Protein AF-A0A699Q0S8-F1 (afdb_monomer_lite)

pLDDT: mean 81.71, std 14.76, range [46.88, 97.12]

Foldseek 3Di:
DDQQQQDQAPAPRHTRDHVVPDPDDGDDCDPVVVVVVVVVVVVVVVVVVVVVVVVVVVVVVVVVVVVVVVVVVVVVVVVVVVVVVVVVVVVVVVVVVVVVVVCVPDPPPVVVVVVVVVVVVVVVVVVVVVVVVVVVVVVVVVVD

Secondary structure (DSSP, 8-state):
----TTPBPTTT--BSS-GGG--SPPPP--HHHHHHHHHHHHHHHHHHHHHHHHHHHHHHHHHHHHHHHHHHHHHHHHHHHHHHHHHHHHHHHHHHHHHHHHTTT--SSHHHHHHHHHHHHHHHHHHHHHHHHHHHHHHHHTT-

Organism: Tanacetum cinerariifolium (NCBI:txid118510)

Sequence (144 aa):
MVQNSRIQCYNCKEYGHVARECQKPKRAKDAAYHREKMLLYKQEEARIQLNLNKLIGEMILTMNLMIKNWKHITCTWLNFNRFLQMMLTLDLSLTKSQNKSEQIEQHDEDVDLAKESELLASLIAKLKCEIDESKNRNTLLETS

InterPro domains:
  IPR001878 Zinc finger, CCHC-type [PF00098] (8-24)
  IPR001878 Zinc finger, CCHC-type [PS50158] (9-24)
  IPR001878 Zinc finger, CCHC-type [SM00343] (8-24)
  IPR036875 Zinc finger, CCHC-type superfamily [SSF57756] (5-31)

Structure (mmCIF, N/CA/C/O backbone):
data_AF-A0A699Q0S8-F1
#
_entry.id   AF-A0A699Q0S8-F1
#
loop_
_atom_site.group_PDB
_atom_site.id
_atom_site.type_symbol
_atom_site.label_atom_id
_atom_site.label_alt_id
_atom_site.label_comp_id
_atom_site.label_asym_id
_atom_site.label_entity_id
_atom_site.label_seq_id
_atom_site.pdbx_PDB_ins_code
_atom_site.Cartn_x
_atom_site.Cartn_y
_atom_site.Cartn_z
_atom_site.occupancy
_atom_site.B_iso_or_equiv
_atom_site.auth_seq_id
_atom_site.auth_comp_id
_atom_site.auth_asym_id
_atom_site.auth_atom_id
_atom_site.pdbx_PDB_model_num
ATOM 1 N N . MET A 1 1 ? -4.022 21.855 -37.128 1.00 47.16 1 MET A N 1
ATOM 2 C CA . MET A 1 1 ? -2.592 21.479 -37.182 1.00 47.16 1 MET A CA 1
ATOM 3 C C . MET A 1 1 ? -2.063 21.474 -35.755 1.00 47.16 1 MET A C 1
ATOM 5 O O . MET A 1 1 ? -2.082 22.522 -35.124 1.00 47.16 1 MET A O 1
ATOM 9 N N . VAL A 1 2 ? -1.711 20.312 -35.201 1.00 56.00 2 VAL A N 1
ATOM 10 C CA . VAL A 1 2 ? -1.182 20.216 -33.828 1.00 56.00 2 VAL A CA 1
ATOM 11 C C . VAL A 1 2 ? 0.297 20.600 -33.860 1.00 56.00 2 VAL A C 1
ATOM 13 O O . VAL A 1 2 ? 1.067 20.020 -34.621 1.00 56.00 2 VAL A O 1
ATOM 16 N N . GLN A 1 3 ? 0.701 21.598 -33.072 1.00 61.44 3 GLN A N 1
ATOM 17 C CA . GLN A 1 3 ? 2.111 21.958 -32.929 1.00 61.44 3 GLN A CA 1
ATOM 18 C C . GLN A 1 3 ? 2.825 20.912 -32.055 1.00 61.44 3 GLN A C 1
ATOM 20 O O . GLN A 1 3 ? 2.859 21.017 -30.832 1.00 61.44 3 GLN A O 1
ATOM 25 N N . ASN A 1 4 ? 3.419 19.899 -32.690 1.00 67.38 4 ASN A N 1
ATOM 26 C CA . ASN A 1 4 ? 4.188 18.828 -32.039 1.00 67.38 4 ASN A CA 1
ATOM 27 C C . ASN A 1 4 ? 5.602 19.261 -31.590 1.00 67.38 4 ASN A C 1
ATOM 29 O O . ASN A 1 4 ? 6.439 18.417 -31.273 1.00 67.38 4 ASN A O 1
ATOM 33 N N . SER A 1 5 ? 5.892 20.566 -31.526 1.00 72.12 5 SER A N 1
ATOM 34 C CA . SER A 1 5 ? 7.232 21.133 -31.283 1.00 72.12 5 SER A CA 1
ATOM 35 C C . SER A 1 5 ? 7.881 20.722 -29.954 1.00 72.12 5 SER A C 1
ATOM 37 O O . SER A 1 5 ? 9.097 20.806 -29.829 1.00 72.12 5 SER A O 1
ATOM 39 N N . ARG A 1 6 ? 7.105 20.239 -28.972 1.00 84.19 6 ARG A N 1
ATOM 40 C CA . ARG A 1 6 ? 7.608 19.744 -27.672 1.00 84.19 6 ARG A CA 1
ATOM 41 C C . ARG A 1 6 ? 7.820 18.228 -27.604 1.00 84.19 6 ARG A C 1
ATOM 43 O O . ARG A 1 6 ? 8.310 17.731 -26.596 1.00 84.19 6 ARG A O 1
ATOM 50 N N . ILE A 1 7 ? 7.450 17.482 -28.642 1.00 89.50 7 ILE A N 1
ATOM 51 C CA . ILE A 1 7 ? 7.568 16.021 -28.660 1.00 89.50 7 ILE A CA 1
ATOM 52 C C . ILE A 1 7 ? 8.933 15.642 -29.228 1.00 89.50 7 ILE A C 1
ATOM 54 O O . ILE A 1 7 ? 9.235 16.005 -30.362 1.00 89.50 7 ILE A O 1
ATOM 58 N N . GLN A 1 8 ? 9.732 14.897 -28.460 1.00 90.12 8 GLN A N 1
ATOM 59 C CA . GLN A 1 8 ? 10.993 14.329 -28.936 1.00 90.12 8 GLN A CA 1
ATOM 60 C C . GLN A 1 8 ? 10.759 12.964 -29.601 1.00 90.12 8 GLN A C 1
ATOM 62 O O . GLN A 1 8 ? 10.208 12.038 -29.000 1.00 90.12 8 GLN A O 1
ATOM 67 N N . CYS A 1 9 ? 11.227 12.809 -30.835 1.00 89.88 9 CYS A N 1
ATOM 68 C CA . CYS A 1 9 ? 11.203 11.553 -31.563 1.00 89.88 9 CYS A CA 1
ATOM 69 C C . CYS A 1 9 ? 12.183 10.548 -30.943 1.00 89.88 9 CYS A C 1
ATOM 71 O O . CYS A 1 9 ? 13.393 10.763 -30.909 1.00 89.88 9 CYS A O 1
ATOM 73 N N . TYR A 1 10 ? 11.685 9.392 -30.506 1.00 84.94 10 TYR A N 1
ATOM 74 C CA . TYR A 1 10 ? 12.531 8.353 -29.909 1.00 84.94 10 TYR A CA 1
ATOM 75 C C . TYR A 1 10 ? 13.535 7.727 -30.901 1.00 84.94 10 TYR A C 1
ATOM 77 O O . TYR A 1 10 ? 14.582 7.232 -30.482 1.00 84.94 10 TYR A O 1
ATOM 85 N N . ASN A 1 11 ? 13.234 7.776 -32.207 1.00 87.56 11 ASN A N 1
ATOM 86 C CA . ASN A 1 11 ? 14.075 7.217 -33.266 1.00 87.56 11 ASN A CA 1
ATOM 87 C C . ASN A 1 11 ? 15.304 8.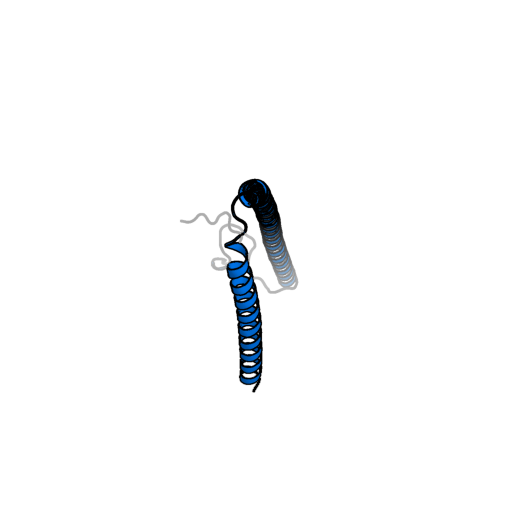094 -33.566 1.00 87.56 11 ASN A C 1
ATOM 89 O O . ASN A 1 11 ? 16.429 7.607 -33.495 1.00 87.56 11 ASN A O 1
ATOM 93 N N . CYS A 1 12 ? 15.095 9.384 -33.865 1.00 88.06 12 CYS A N 1
ATOM 94 C CA . CYS A 1 12 ? 16.158 10.311 -34.277 1.00 88.06 12 CYS A CA 1
ATOM 95 C C . CYS A 1 12 ? 16.558 11.361 -33.229 1.00 88.06 12 CYS A C 1
ATOM 97 O O . CYS A 1 12 ? 17.477 12.132 -33.485 1.00 88.06 12 CYS A O 1
ATOM 99 N N . LYS A 1 13 ? 15.884 11.399 -32.072 1.00 87.88 13 LYS A N 1
ATOM 100 C CA . LYS A 1 13 ? 16.100 12.348 -30.962 1.00 87.88 13 LYS A CA 1
ATOM 101 C C . LYS A 1 13 ? 15.810 13.826 -31.277 1.00 87.88 13 LYS A C 1
ATOM 103 O O . LYS A 1 13 ? 16.060 14.676 -30.425 1.00 87.88 13 LYS A O 1
ATOM 108 N N . GLU A 1 14 ? 15.223 14.132 -32.434 1.00 90.19 14 GLU A N 1
ATOM 109 C CA . GLU A 1 14 ? 14.780 15.483 -32.813 1.00 90.19 14 GLU A CA 1
ATOM 110 C C . GLU A 1 14 ? 13.373 15.791 -32.298 1.00 90.19 14 GLU A C 1
ATOM 112 O O . GLU A 1 14 ? 12.557 14.889 -32.106 1.00 90.19 14 GLU A O 1
ATOM 117 N N . TYR A 1 15 ? 13.081 17.074 -32.097 1.00 90.62 15 TYR A N 1
ATOM 118 C CA . TYR A 1 15 ? 11.762 17.541 -31.682 1.00 90.62 15 TYR A CA 1
ATOM 119 C C . TYR A 1 15 ? 10.839 17.787 -32.883 1.00 90.62 15 TYR A C 1
ATOM 121 O O . TYR A 1 15 ? 11.305 18.017 -33.998 1.00 90.62 15 TYR A O 1
ATOM 129 N N . GLY A 1 16 ? 9.524 17.766 -32.661 1.00 90.75 16 GLY A N 1
ATOM 130 C CA . GLY A 1 16 ? 8.530 18.167 -33.663 1.00 90.75 16 GLY A CA 1
ATOM 131 C C . GLY A 1 16 ? 7.704 17.034 -34.267 1.00 90.75 16 GLY A C 1
ATOM 132 O O . GLY A 1 16 ? 6.734 17.320 -34.962 1.00 90.75 16 GLY A O 1
ATOM 133 N N . HIS A 1 17 ? 8.042 15.768 -34.007 1.00 90.19 17 HIS A N 1
ATOM 134 C CA . HIS A 1 17 ? 7.324 14.614 -34.559 1.00 90.19 17 HIS A CA 1
ATOM 135 C C . HIS A 1 17 ? 7.421 13.380 -33.654 1.00 90.19 17 HIS A C 1
ATOM 137 O O . HIS A 1 17 ? 8.346 13.237 -32.850 1.00 90.19 17 HIS A O 1
ATOM 143 N N . VAL A 1 18 ? 6.472 12.454 -33.803 1.00 90.50 18 VAL A N 1
ATOM 144 C CA . VAL A 1 18 ? 6.526 11.150 -33.125 1.00 90.50 18 VAL A CA 1
ATOM 145 C C . VAL A 1 18 ? 7.346 10.146 -33.935 1.00 90.50 18 VAL A C 1
ATOM 147 O O . VAL A 1 18 ? 7.441 10.234 -35.154 1.00 90.50 18 VAL A O 1
ATOM 150 N N . ALA A 1 19 ? 7.887 9.114 -33.282 1.00 88.50 19 ALA A N 1
ATOM 151 C CA . ALA A 1 19 ? 8.724 8.105 -33.947 1.00 88.50 19 ALA A CA 1
ATOM 152 C C . ALA A 1 19 ? 8.046 7.383 -35.132 1.00 88.50 19 ALA A C 1
ATOM 154 O O . ALA A 1 19 ? 8.744 6.878 -36.005 1.00 88.50 19 ALA A O 1
ATOM 155 N N . ARG A 1 20 ? 6.706 7.346 -35.179 1.00 89.19 20 ARG A N 1
ATOM 156 C CA . ARG A 1 20 ? 5.929 6.775 -36.295 1.00 89.19 20 ARG A CA 1
ATOM 157 C C . ARG A 1 20 ? 5.955 7.637 -37.563 1.00 89.19 20 ARG A C 1
ATOM 159 O O . ARG A 1 20 ? 5.805 7.097 -38.647 1.00 89.19 20 ARG A O 1
ATOM 166 N N . GLU A 1 21 ? 6.152 8.943 -37.414 1.00 90.44 21 GLU A N 1
ATOM 167 C CA . GLU A 1 21 ? 6.210 9.937 -38.498 1.00 90.44 21 GLU A CA 1
ATOM 168 C C . GLU A 1 21 ? 7.660 10.227 -38.929 1.00 90.44 21 GLU A C 1
ATOM 170 O O . GLU A 1 21 ? 7.913 11.064 -39.793 1.00 90.44 21 GLU A O 1
ATOM 175 N N . CYS A 1 22 ? 8.637 9.560 -38.305 1.00 90.75 22 CYS A N 1
ATOM 176 C CA . CYS A 1 22 ? 10.048 9.797 -38.561 1.00 90.75 22 CYS A CA 1
ATOM 177 C C . CYS A 1 22 ? 10.443 9.260 -39.941 1.00 90.75 22 CYS A C 1
ATOM 179 O O . CYS A 1 22 ? 10.339 8.063 -40.201 1.00 90.75 22 CYS A O 1
ATOM 181 N N . GLN A 1 23 ? 10.956 10.141 -40.801 1.00 91.50 23 GLN A N 1
ATOM 182 C CA . GLN A 1 23 ? 11.454 9.773 -42.131 1.00 91.50 23 GLN A CA 1
ATOM 183 C C . GLN A 1 23 ? 12.839 9.104 -42.091 1.00 91.50 23 GLN A C 1
ATOM 185 O O . GLN A 1 23 ? 13.262 8.496 -43.072 1.00 91.50 23 GLN A O 1
ATOM 190 N N . LYS A 1 24 ? 13.563 9.201 -40.964 1.00 89.25 24 LYS A N 1
ATOM 191 C CA . LYS A 1 24 ? 14.869 8.549 -40.790 1.00 89.25 24 LYS A CA 1
ATOM 192 C C . LYS A 1 24 ? 14.688 7.039 -40.572 1.00 89.25 24 LYS A C 1
ATOM 194 O O . LYS A 1 24 ? 13.708 6.638 -39.937 1.00 89.25 24 LYS A O 1
ATOM 199 N N . PRO A 1 25 ? 15.630 6.191 -41.033 1.00 88.94 25 PRO A N 1
ATOM 200 C CA . PRO A 1 25 ? 15.547 4.748 -40.825 1.00 88.94 25 PRO A CA 1
ATOM 201 C C . PRO A 1 25 ? 15.459 4.404 -39.335 1.00 88.94 25 PRO A C 1
ATOM 203 O O . PRO A 1 25 ? 15.886 5.174 -38.469 1.00 88.94 25 PRO A O 1
ATOM 206 N N . LYS A 1 26 ? 14.885 3.238 -39.023 1.00 87.00 26 LYS A N 1
ATOM 207 C CA . LYS A 1 26 ? 14.761 2.777 -37.636 1.00 87.00 26 LYS A CA 1
ATOM 208 C C . LYS A 1 26 ? 16.146 2.632 -37.006 1.00 87.00 26 LYS A C 1
ATOM 210 O O . LYS A 1 26 ? 17.043 2.037 -37.599 1.00 87.00 26 LYS A O 1
ATOM 215 N N . ARG A 1 27 ? 16.290 3.134 -35.782 1.00 83.81 27 ARG A N 1
ATOM 216 C CA . ARG A 1 27 ? 17.497 3.009 -34.971 1.00 83.81 27 ARG A CA 1
ATOM 217 C C . ARG A 1 27 ? 17.848 1.531 -34.796 1.00 83.81 27 ARG A C 1
ATOM 219 O O . ARG A 1 27 ? 16.978 0.710 -34.488 1.00 83.81 27 ARG A O 1
ATOM 226 N N . ALA A 1 28 ? 19.125 1.206 -34.976 1.00 86.69 28 ALA A N 1
ATOM 227 C CA . ALA A 1 28 ? 19.640 -0.127 -34.705 1.00 86.69 28 ALA A CA 1
ATOM 228 C C . ALA A 1 28 ? 19.488 -0.463 -33.211 1.00 86.69 28 ALA A C 1
ATOM 230 O O . ALA A 1 28 ? 19.668 0.396 -32.347 1.00 86.69 28 ALA A O 1
ATOM 231 N N . LYS A 1 29 ? 19.165 -1.723 -32.900 1.00 88.50 29 LYS A N 1
ATOM 232 C CA . LYS A 1 29 ? 19.117 -2.231 -31.518 1.00 88.50 29 LYS A CA 1
ATOM 233 C C . LYS A 1 29 ? 20.528 -2.562 -31.033 1.00 88.50 29 LYS A C 1
ATOM 235 O O . LYS A 1 29 ? 20.867 -3.712 -30.785 1.00 88.50 29 LYS A O 1
ATOM 240 N N . ASP A 1 30 ? 21.366 -1.542 -30.984 1.00 89.06 30 ASP A N 1
ATOM 241 C CA . ASP A 1 30 ? 22.736 -1.644 -30.509 1.00 89.06 30 ASP A CA 1
ATOM 242 C C . ASP A 1 30 ? 22.802 -1.734 -28.973 1.00 89.06 30 ASP A C 1
ATOM 244 O O . ASP A 1 30 ? 21.802 -1.640 -28.252 1.00 89.06 30 ASP A O 1
ATOM 248 N N . ALA A 1 31 ? 24.010 -1.916 -28.439 1.00 92.81 31 ALA A N 1
ATOM 249 C CA . ALA A 1 31 ? 24.220 -1.983 -26.996 1.00 92.81 31 ALA A CA 1
ATOM 250 C C . ALA A 1 31 ? 23.726 -0.716 -26.267 1.00 92.81 31 ALA A C 1
ATOM 252 O O . ALA A 1 31 ? 23.252 -0.806 -25.133 1.00 92.81 31 ALA A O 1
ATOM 253 N N . ALA A 1 32 ? 23.799 0.457 -26.905 1.00 89.75 32 ALA A N 1
ATOM 254 C CA . ALA A 1 32 ? 23.328 1.712 -26.327 1.00 89.75 32 ALA A CA 1
ATOM 255 C C . ALA A 1 32 ? 21.797 1.733 -26.182 1.00 89.75 32 ALA A C 1
ATOM 257 O O . ALA A 1 32 ? 21.296 2.102 -25.120 1.00 89.75 32 ALA A O 1
ATOM 258 N N . TYR A 1 33 ? 21.061 1.267 -27.196 1.00 89.19 33 TYR A N 1
ATOM 259 C CA . TYR A 1 33 ? 19.609 1.089 -27.144 1.00 89.19 33 TYR A CA 1
ATOM 260 C C . TYR A 1 33 ? 19.191 0.178 -25.986 1.00 89.19 33 TYR A C 1
ATOM 262 O O . TYR A 1 33 ? 18.291 0.513 -25.213 1.00 89.19 33 TYR A O 1
ATOM 270 N N . HIS A 1 34 ? 19.862 -0.968 -25.835 1.00 90.88 34 HIS A N 1
ATOM 271 C CA . HIS A 1 34 ? 19.543 -1.918 -24.772 1.00 90.88 34 HIS A CA 1
ATOM 272 C C . HIS A 1 34 ? 19.809 -1.340 -23.379 1.00 90.88 34 HIS A C 1
ATOM 274 O O . HIS A 1 34 ? 18.970 -1.498 -22.493 1.00 90.88 34 HIS A O 1
ATOM 280 N N . ARG A 1 35 ? 20.917 -0.614 -23.190 1.00 92.12 35 ARG A N 1
ATOM 281 C CA . ARG A 1 35 ? 21.220 0.074 -21.922 1.00 92.12 35 ARG A CA 1
ATOM 282 C C . ARG A 1 35 ? 20.175 1.137 -21.585 1.00 92.12 35 ARG A C 1
ATOM 284 O O . ARG A 1 35 ? 19.657 1.131 -20.473 1.00 92.12 35 ARG A O 1
ATOM 291 N N . GLU A 1 36 ? 19.829 2.003 -22.540 1.00 91.62 36 GLU A N 1
ATOM 292 C CA . GLU A 1 36 ? 18.803 3.045 -22.366 1.00 91.62 36 GLU A CA 1
ATOM 293 C C . GLU A 1 36 ? 17.461 2.424 -21.951 1.00 91.62 36 GLU A C 1
ATOM 295 O O . GLU A 1 36 ? 16.821 2.870 -21.001 1.00 91.62 36 GLU A O 1
ATOM 300 N N . LYS A 1 37 ? 17.072 1.325 -22.603 1.00 91.25 37 LYS A N 1
ATOM 301 C CA . LYS A 1 37 ? 15.834 0.609 -22.297 1.00 91.25 37 LYS A CA 1
ATOM 302 C C . LYS A 1 37 ? 15.834 -0.020 -20.896 1.00 91.25 37 LYS A C 1
ATOM 304 O O . LYS A 1 37 ? 14.821 0.060 -20.207 1.00 91.25 37 LYS A O 1
ATOM 309 N N . MET A 1 38 ? 16.950 -0.604 -20.453 1.00 95.06 38 MET A N 1
ATOM 310 C CA . MET A 1 38 ? 17.070 -1.156 -19.093 1.00 95.06 38 MET A CA 1
ATOM 311 C C . MET A 1 38 ? 16.973 -0.074 -18.014 1.00 95.06 38 MET A C 1
ATOM 313 O O . MET A 1 38 ? 16.331 -0.289 -16.987 1.00 95.06 38 MET A O 1
ATOM 317 N N . LEU A 1 39 ? 17.566 1.100 -18.250 1.00 95.94 39 LEU A N 1
ATOM 318 C CA . LEU A 1 39 ? 17.469 2.229 -17.322 1.00 95.94 39 LEU A CA 1
ATOM 319 C C . LEU A 1 39 ? 16.024 2.710 -17.165 1.00 95.94 39 LEU A C 1
ATOM 321 O O . LEU A 1 39 ? 15.586 2.946 -16.041 1.00 95.94 39 LEU A O 1
ATOM 325 N N . LEU A 1 40 ? 15.274 2.787 -18.268 1.00 93.00 40 LEU A N 1
ATOM 326 C CA . LEU A 1 40 ? 13.857 3.151 -18.234 1.00 93.00 40 LEU A CA 1
ATOM 327 C C . LEU A 1 40 ? 13.028 2.148 -17.424 1.00 93.00 40 LEU A C 1
ATOM 329 O O . LEU A 1 40 ? 12.224 2.564 -16.595 1.00 93.00 40 LEU A O 1
ATOM 333 N N . TYR A 1 41 ? 13.248 0.841 -17.604 1.00 95.31 41 TYR A N 1
ATOM 334 C CA . TYR A 1 41 ? 12.552 -0.172 -16.803 1.00 95.31 41 TYR A CA 1
ATOM 335 C C . TYR A 1 41 ? 12.870 -0.060 -15.314 1.00 95.31 41 TYR A C 1
ATOM 337 O O . TYR A 1 41 ? 11.955 -0.085 -14.497 1.00 95.31 41 TYR A O 1
ATOM 345 N N . LYS A 1 42 ? 14.144 0.134 -14.960 1.00 96.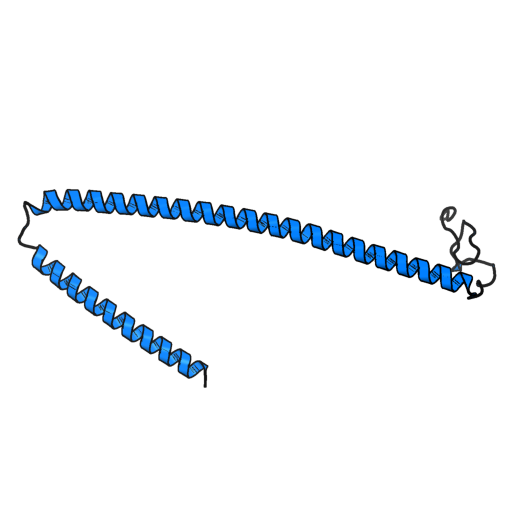69 42 LYS A N 1
ATOM 346 C CA . LYS A 1 42 ? 14.564 0.302 -13.565 1.00 96.69 42 LYS A CA 1
ATOM 347 C C . LYS A 1 42 ? 13.953 1.553 -12.926 1.00 96.69 42 LYS A C 1
ATOM 349 O O . LYS A 1 42 ? 13.579 1.532 -11.757 1.00 96.69 42 LYS A O 1
ATOM 354 N N . GLN A 1 43 ? 13.848 2.644 -13.686 1.00 95.81 43 GLN A N 1
ATOM 355 C CA . GLN A 1 43 ? 13.201 3.869 -13.223 1.00 95.81 43 GLN A CA 1
ATOM 356 C C . GLN A 1 43 ? 11.696 3.668 -13.008 1.00 95.81 43 GLN A C 1
ATOM 358 O O . GLN A 1 43 ? 11.165 4.124 -11.996 1.00 95.81 43 GLN A O 1
ATOM 363 N N . GLU A 1 44 ? 11.017 2.977 -13.925 1.00 96.12 44 GLU A N 1
ATOM 364 C CA . GLU A 1 44 ? 9.588 2.684 -13.791 1.00 96.12 44 GLU A CA 1
ATOM 365 C C . GLU A 1 44 ? 9.316 1.747 -12.608 1.00 96.12 44 GLU A C 1
ATOM 367 O O . GLU A 1 44 ? 8.415 2.001 -11.815 1.00 96.12 44 GLU A O 1
ATOM 372 N N . GLU A 1 45 ? 10.142 0.721 -12.413 1.00 96.25 45 GLU A N 1
ATOM 373 C CA . GLU A 1 45 ? 10.056 -0.169 -11.254 1.00 96.25 45 GLU A CA 1
ATOM 374 C C . GLU A 1 45 ? 10.229 0.603 -9.940 1.00 96.25 45 GLU A C 1
ATOM 376 O O . GLU A 1 45 ? 9.406 0.477 -9.033 1.00 96.25 45 GLU A O 1
ATOM 381 N N . ALA A 1 46 ? 11.237 1.477 -9.854 1.00 97.12 46 ALA A N 1
ATOM 382 C CA . ALA A 1 46 ? 11.437 2.337 -8.690 1.00 97.12 46 ALA A CA 1
ATOM 383 C C . ALA A 1 46 ? 10.241 3.273 -8.448 1.00 97.12 46 ALA A C 1
ATOM 385 O O . ALA A 1 46 ? 9.843 3.488 -7.303 1.00 97.12 46 ALA A O 1
ATOM 386 N N . ARG A 1 47 ? 9.631 3.805 -9.514 1.00 96.31 47 ARG A N 1
ATOM 387 C CA . ARG A 1 47 ? 8.422 4.633 -9.430 1.00 96.31 47 ARG A CA 1
ATOM 388 C C . ARG A 1 47 ? 7.225 3.833 -8.910 1.00 96.31 47 ARG A C 1
ATOM 390 O O . ARG A 1 47 ? 6.502 4.333 -8.050 1.00 96.31 47 ARG A O 1
ATOM 397 N N . ILE A 1 48 ? 7.011 2.612 -9.399 1.00 96.69 48 ILE A N 1
ATOM 398 C CA . ILE A 1 48 ? 5.937 1.723 -8.929 1.00 96.69 48 ILE A CA 1
ATOM 399 C C . ILE A 1 48 ? 6.140 1.395 -7.448 1.00 96.69 48 ILE A C 1
ATOM 401 O O . ILE A 1 48 ? 5.208 1.547 -6.661 1.00 96.69 48 ILE A O 1
ATOM 405 N N . GLN A 1 49 ? 7.362 1.031 -7.055 1.00 96.00 49 GLN A N 1
ATOM 406 C CA . GLN A 1 49 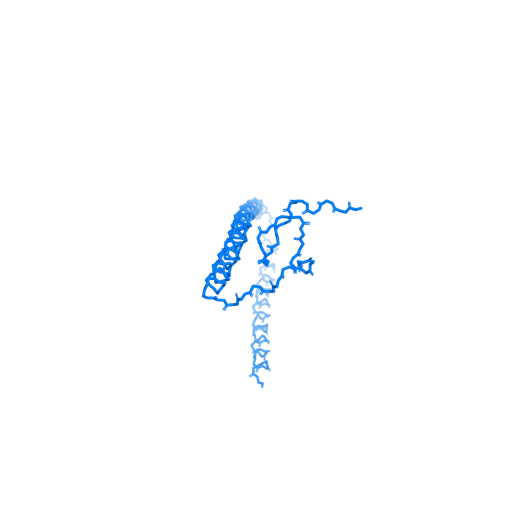? 7.722 0.748 -5.663 1.00 96.00 49 GLN A CA 1
ATOM 407 C C . GLN A 1 49 ? 7.470 1.951 -4.748 1.00 96.00 49 GLN A C 1
ATOM 409 O O . GLN A 1 49 ? 6.859 1.819 -3.689 1.00 96.00 49 GLN A O 1
ATOM 414 N N . LEU A 1 50 ? 7.878 3.150 -5.170 1.00 96.81 50 LEU A N 1
ATOM 415 C CA . LEU A 1 50 ? 7.625 4.381 -4.423 1.00 96.81 50 LEU A CA 1
ATOM 416 C C . LEU A 1 50 ? 6.121 4.633 -4.237 1.00 96.81 50 LEU A C 1
ATOM 418 O O . LEU A 1 50 ? 5.682 4.954 -3.134 1.00 96.81 50 LEU A O 1
ATOM 422 N N . ASN A 1 51 ? 5.332 4.471 -5.301 1.00 95.56 51 ASN A N 1
ATOM 423 C CA . ASN A 1 51 ? 3.883 4.656 -5.250 1.00 95.56 51 ASN A CA 1
ATOM 424 C C . ASN A 1 51 ? 3.210 3.636 -4.320 1.00 95.56 51 ASN A C 1
ATOM 426 O O . ASN A 1 51 ? 2.352 4.021 -3.529 1.00 95.56 51 ASN A O 1
ATOM 430 N N . LEU A 1 52 ? 3.627 2.367 -4.371 1.00 96.62 52 LEU A N 1
ATOM 431 C CA . LEU A 1 52 ? 3.155 1.323 -3.458 1.00 96.62 52 LEU A CA 1
ATOM 432 C C . LEU A 1 52 ? 3.462 1.683 -2.004 1.00 96.62 52 LEU A C 1
ATOM 434 O O . LEU A 1 52 ? 2.558 1.687 -1.174 1.00 96.62 52 LEU A O 1
ATOM 438 N N . ASN A 1 53 ? 4.705 2.063 -1.705 1.00 96.81 53 ASN A N 1
ATOM 439 C CA . ASN A 1 53 ? 5.109 2.455 -0.355 1.00 96.81 53 ASN A CA 1
ATOM 440 C C . ASN A 1 53 ? 4.322 3.666 0.155 1.00 96.81 53 ASN A C 1
ATOM 442 O O . ASN A 1 53 ? 3.935 3.703 1.322 1.00 96.81 53 ASN A O 1
ATOM 446 N N . LYS A 1 54 ? 4.041 4.640 -0.718 1.00 96.94 54 LYS A N 1
ATOM 447 C CA . LYS A 1 54 ? 3.216 5.802 -0.377 1.00 96.94 54 LYS A CA 1
ATOM 448 C C . LYS A 1 54 ? 1.783 5.392 -0.022 1.00 96.94 54 LYS A C 1
ATOM 450 O O . LYS A 1 54 ? 1.296 5.782 1.036 1.00 96.94 54 LYS A O 1
ATOM 455 N N . LEU A 1 55 ? 1.141 4.577 -0.862 1.00 96.25 55 LEU A N 1
ATOM 456 C CA . LEU A 1 55 ? -0.217 4.076 -0.623 1.00 96.25 55 LEU A CA 1
ATOM 457 C C . LEU A 1 55 ? -0.297 3.245 0.663 1.00 96.25 55 LEU A C 1
ATOM 459 O O . LEU A 1 55 ? -1.203 3.436 1.470 1.00 96.25 55 LEU A O 1
ATOM 463 N N . ILE A 1 56 ? 0.680 2.362 0.888 1.00 96.62 56 ILE A N 1
ATOM 464 C CA . ILE A 1 56 ? 0.782 1.568 2.118 1.00 96.62 56 ILE A CA 1
ATOM 465 C C . ILE A 1 56 ? 0.932 2.490 3.334 1.00 96.62 56 ILE A C 1
ATOM 467 O O . ILE A 1 56 ? 0.254 2.288 4.338 1.00 96.62 56 ILE A O 1
ATOM 471 N N . GLY A 1 57 ? 1.773 3.523 3.251 1.00 96.38 57 GLY A N 1
ATOM 472 C CA . GLY A 1 57 ? 1.946 4.502 4.324 1.00 96.38 57 GLY A CA 1
ATOM 473 C C . GLY A 1 57 ? 0.651 5.244 4.669 1.00 96.38 57 GLY A C 1
ATOM 474 O O . GLY A 1 57 ? 0.290 5.338 5.843 1.00 96.38 57 GLY A O 1
ATOM 475 N N . GLU A 1 58 ? -0.087 5.715 3.662 1.00 96.56 58 GLU A N 1
ATOM 476 C CA . GLU A 1 58 ? -1.401 6.351 3.844 1.00 96.56 58 GLU A CA 1
ATOM 477 C C . GLU A 1 58 ? -2.415 5.379 4.473 1.00 96.56 58 GLU A C 1
ATOM 479 O O . GLU A 1 58 ? -3.138 5.736 5.409 1.00 96.56 58 GLU A O 1
ATOM 484 N N . MET A 1 59 ? -2.415 4.117 4.040 1.00 95.94 59 MET A N 1
ATOM 485 C CA . MET A 1 59 ? -3.266 3.074 4.611 1.00 95.94 59 MET A CA 1
ATOM 486 C C . MET A 1 59 ? -2.930 2.800 6.084 1.00 95.94 59 MET A C 1
ATOM 488 O O . MET A 1 59 ? -3.822 2.740 6.926 1.00 95.94 59 MET A O 1
ATOM 492 N N . ILE A 1 60 ? -1.648 2.718 6.441 1.00 97.00 60 ILE A N 1
ATOM 493 C CA . ILE A 1 60 ? -1.219 2.534 7.835 1.00 97.00 60 ILE A CA 1
ATOM 494 C C . ILE A 1 60 ? -1.643 3.727 8.698 1.00 97.00 60 ILE A C 1
ATOM 496 O O . ILE A 1 60 ? -2.131 3.544 9.815 1.00 97.00 60 ILE A O 1
ATOM 500 N N . LEU A 1 61 ? -1.483 4.957 8.202 1.00 96.06 61 LEU A N 1
ATOM 501 C CA . LEU A 1 61 ? -1.904 6.156 8.929 1.00 96.06 61 LEU A CA 1
ATOM 502 C C . LEU A 1 61 ? -3.412 6.142 9.196 1.00 96.06 61 LEU A C 1
ATOM 504 O O . LEU A 1 61 ? -3.824 6.316 10.344 1.00 96.06 61 LEU A O 1
ATOM 508 N N . THR A 1 62 ? -4.228 5.874 8.176 1.00 94.25 62 THR A N 1
ATOM 509 C CA . THR A 1 62 ? -5.690 5.797 8.329 1.00 94.25 62 THR A CA 1
ATOM 510 C C . THR A 1 62 ? -6.106 4.688 9.294 1.00 94.25 62 THR A C 1
ATOM 512 O O . THR A 1 62 ? -6.917 4.937 10.186 1.00 94.25 62 THR A O 1
ATOM 515 N N . MET A 1 63 ? -5.489 3.505 9.217 1.00 94.50 63 MET A N 1
ATOM 516 C CA . MET A 1 63 ? -5.706 2.426 10.186 1.00 94.50 63 MET A CA 1
ATOM 517 C C . MET A 1 63 ? -5.356 2.853 11.615 1.00 94.50 63 MET A C 1
ATOM 519 O O . MET A 1 63 ? -6.138 2.620 12.533 1.00 94.50 63 MET A O 1
ATOM 523 N N . ASN A 1 64 ? -4.228 3.534 11.821 1.00 94.94 64 ASN A N 1
ATOM 524 C CA . ASN A 1 64 ? -3.828 4.026 13.141 1.00 94.94 64 ASN A CA 1
ATOM 525 C C . ASN A 1 64 ? -4.819 5.052 13.709 1.00 94.94 64 ASN A C 1
ATOM 527 O O . ASN A 1 64 ? -5.127 5.015 14.901 1.00 94.94 64 ASN A O 1
ATOM 531 N N . LEU A 1 65 ? -5.330 5.958 12.872 1.00 93.38 65 LEU A N 1
ATOM 532 C CA . LEU A 1 65 ? -6.388 6.901 13.244 1.00 93.38 65 LEU A CA 1
ATOM 533 C C . LEU A 1 65 ? -7.682 6.170 13.629 1.00 93.38 65 LEU A C 1
ATOM 535 O O . LEU A 1 65 ? -8.251 6.465 14.680 1.00 93.38 65 LEU A O 1
ATOM 539 N N . MET A 1 66 ? -8.104 5.179 12.839 1.00 92.38 66 MET A N 1
ATOM 540 C CA . MET A 1 66 ? -9.282 4.360 13.145 1.00 92.38 66 MET A CA 1
ATOM 541 C C . MET A 1 66 ? -9.121 3.594 14.461 1.00 92.38 66 MET A C 1
ATOM 543 O O . MET A 1 66 ? -10.023 3.621 15.293 1.00 92.38 66 MET A O 1
ATOM 547 N N . ILE A 1 67 ? -7.958 2.983 14.706 1.00 92.25 67 ILE A N 1
ATOM 548 C CA . ILE A 1 67 ? -7.662 2.273 15.960 1.00 92.25 67 ILE A CA 1
ATOM 549 C C . ILE A 1 67 ? -7.691 3.233 17.154 1.00 92.25 67 ILE A C 1
ATOM 551 O O . ILE A 1 67 ? -8.245 2.896 18.200 1.00 92.25 67 ILE A O 1
ATOM 555 N N . LYS A 1 68 ? -7.107 4.431 17.027 1.00 90.81 68 LYS A N 1
ATOM 556 C CA . LYS A 1 68 ? -7.151 5.452 18.087 1.00 90.81 68 LYS A CA 1
ATOM 557 C C . LYS A 1 68 ? -8.585 5.875 18.393 1.00 90.81 68 LYS A C 1
ATOM 559 O O . LYS A 1 68 ? -8.954 5.936 19.563 1.00 90.81 68 LYS A O 1
ATOM 564 N N . ASN A 1 69 ? -9.385 6.119 17.357 1.00 90.38 69 ASN A N 1
ATOM 565 C CA . ASN A 1 69 ? -10.788 6.478 17.516 1.00 90.38 69 ASN A CA 1
ATOM 566 C C . ASN A 1 69 ? -11.585 5.342 18.179 1.00 90.38 69 ASN A C 1
ATOM 568 O O . ASN A 1 69 ? -12.292 5.570 19.154 1.00 90.38 69 ASN A O 1
ATOM 572 N N . TRP A 1 70 ? -11.388 4.097 17.738 1.00 91.38 70 TRP A N 1
ATOM 573 C CA . TRP A 1 70 ? -12.010 2.922 18.351 1.00 91.38 70 TRP A CA 1
ATOM 574 C C . TRP A 1 70 ? -11.669 2.800 19.838 1.00 91.38 70 TRP A C 1
ATOM 576 O O . TRP A 1 70 ? -12.560 2.666 20.673 1.00 91.38 70 TRP A O 1
ATOM 586 N N . LYS A 1 71 ? -10.383 2.923 20.193 1.00 90.50 71 LYS A N 1
ATOM 587 C CA . LYS A 1 71 ? -9.941 2.916 21.595 1.00 90.50 71 LYS A CA 1
ATOM 588 C C . LYS A 1 71 ? -10.637 4.004 22.408 1.00 90.50 71 LYS A C 1
ATOM 590 O O . LYS A 1 71 ? -11.111 3.725 23.507 1.00 90.50 71 LYS A O 1
ATOM 595 N N . HIS A 1 72 ? -10.743 5.212 21.863 1.00 87.69 72 HIS A N 1
ATOM 596 C CA . HIS A 1 72 ? -11.451 6.305 22.518 1.00 87.69 72 HIS A CA 1
ATOM 597 C C . HIS A 1 72 ? -12.929 5.959 22.757 1.00 87.69 72 HIS A C 1
ATOM 599 O O . HIS A 1 72 ? -13.378 6.016 23.897 1.00 87.69 72 HIS A O 1
ATOM 605 N N . ILE A 1 73 ? -13.645 5.492 21.729 1.00 88.12 73 ILE A N 1
ATOM 606 C CA . ILE A 1 73 ? -15.056 5.079 21.822 1.00 88.12 73 ILE A CA 1
ATOM 607 C C . ILE A 1 73 ? -15.249 3.988 22.884 1.00 88.12 73 ILE A C 1
ATOM 609 O O . ILE A 1 73 ? -16.119 4.113 23.745 1.00 88.12 73 ILE A O 1
ATOM 613 N N . THR A 1 74 ? -14.411 2.946 22.879 1.00 89.25 74 THR A N 1
ATOM 614 C CA . THR A 1 74 ? -14.498 1.871 23.882 1.00 89.25 74 THR A CA 1
ATOM 615 C C . THR A 1 74 ? -14.245 2.373 25.301 1.00 89.25 74 THR A C 1
ATOM 617 O O . THR A 1 74 ? -14.934 1.955 26.227 1.00 89.25 74 THR A O 1
ATOM 620 N N . CYS A 1 75 ? -13.308 3.306 25.484 1.00 89.12 75 CYS A N 1
ATOM 621 C CA . CYS A 1 75 ? -13.014 3.896 26.785 1.00 89.12 75 CYS A CA 1
ATOM 622 C C . CYS A 1 75 ? -14.201 4.719 27.299 1.00 89.12 75 CYS A C 1
ATOM 624 O O . CYS A 1 75 ? -14.621 4.561 28.444 1.00 89.12 75 CYS A O 1
ATOM 626 N N . THR A 1 76 ? -14.791 5.558 26.444 1.00 89.25 76 THR A N 1
ATOM 627 C CA . THR A 1 76 ? -15.981 6.342 26.793 1.00 89.25 76 THR A CA 1
ATOM 628 C C . THR A 1 76 ? -17.154 5.435 27.166 1.00 89.25 76 THR A C 1
ATOM 630 O O . THR A 1 76 ? -17.810 5.673 28.177 1.00 89.25 76 THR A O 1
ATOM 633 N N . TRP A 1 77 ? -17.375 4.356 26.411 1.00 91.25 77 TRP A N 1
ATOM 634 C CA . TRP A 1 77 ? -18.425 3.377 26.693 1.00 91.25 77 TRP A CA 1
ATOM 635 C C . TRP A 1 77 ? -18.203 2.632 28.020 1.00 91.25 77 TRP A C 1
ATOM 637 O O . TRP A 1 77 ? -19.125 2.520 28.824 1.00 91.25 77 TRP A O 1
ATOM 647 N N . LEU A 1 78 ? -16.972 2.191 28.306 1.00 91.75 78 LEU A N 1
ATOM 648 C CA . LEU A 1 78 ? -16.627 1.548 29.581 1.00 91.75 78 LEU A CA 1
ATOM 649 C C . LEU A 1 78 ? -16.838 2.485 30.777 1.00 91.75 78 LEU A C 1
ATOM 651 O O . LEU A 1 78 ? -17.386 2.068 31.798 1.00 91.75 78 LEU A O 1
ATOM 655 N N . ASN A 1 79 ? -16.442 3.753 30.650 1.00 87.06 79 ASN A N 1
ATOM 656 C CA . ASN A 1 79 ? -16.642 4.752 31.700 1.00 87.06 79 ASN A CA 1
ATOM 657 C C . ASN A 1 79 ? -18.129 5.043 31.938 1.00 87.06 79 ASN A C 1
ATOM 659 O O . ASN A 1 79 ? -18.559 5.131 33.087 1.00 87.06 79 ASN A O 1
ATOM 663 N N . PHE A 1 80 ? -18.922 5.133 30.870 1.00 89.06 80 PHE A N 1
ATOM 664 C CA . PHE A 1 80 ? -20.369 5.301 30.967 1.00 89.06 80 PHE A CA 1
ATOM 665 C C . PHE A 1 80 ? -21.041 4.096 31.638 1.00 89.06 80 PHE A C 1
ATOM 667 O O . PHE A 1 80 ? -21.821 4.267 32.571 1.00 89.06 80 PHE A O 1
ATOM 674 N N . ASN A 1 81 ? -20.672 2.872 31.255 1.00 86.88 8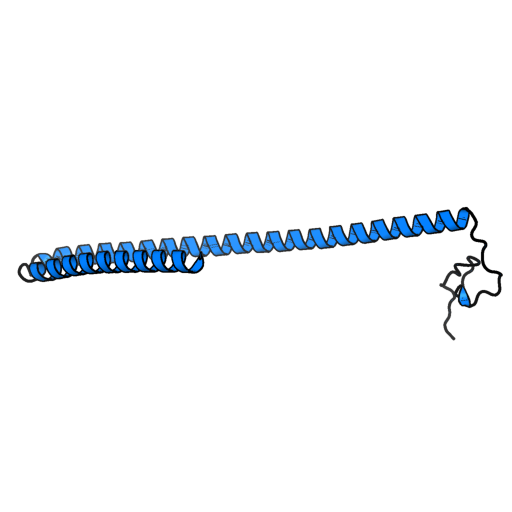1 ASN A N 1
ATOM 675 C CA . ASN A 1 81 ? -21.188 1.663 31.900 1.00 86.88 81 ASN A CA 1
ATOM 676 C C . ASN A 1 81 ? -20.819 1.583 33.382 1.00 86.88 81 ASN A C 1
ATOM 678 O O . ASN A 1 81 ? -21.648 1.195 34.201 1.00 86.88 81 ASN A O 1
ATOM 682 N N . ARG A 1 82 ? -19.600 1.990 33.751 1.00 89.75 82 ARG A N 1
ATOM 683 C CA . ARG A 1 82 ? -19.181 2.061 35.155 1.00 89.75 82 ARG A CA 1
ATOM 684 C C . ARG A 1 82 ? -20.007 3.077 35.947 1.00 89.75 82 ARG A C 1
ATOM 686 O O . ARG A 1 82 ? -20.344 2.819 37.099 1.00 89.75 82 ARG A O 1
ATOM 693 N N . PHE A 1 83 ? -20.347 4.209 35.336 1.00 88.00 83 PHE A N 1
ATOM 694 C CA . PHE A 1 83 ? -21.230 5.204 35.940 1.00 88.00 83 PHE A CA 1
ATOM 695 C C . PHE A 1 83 ? -22.651 4.657 36.135 1.00 88.00 83 PHE A C 1
ATOM 697 O O . PHE A 1 83 ? -23.198 4.775 37.228 1.00 88.00 83 PHE A O 1
ATOM 704 N N . LEU A 1 84 ? -23.212 3.985 35.124 1.00 86.12 84 LEU A N 1
ATOM 705 C CA . LEU A 1 84 ? -24.515 3.323 35.239 1.00 86.12 84 LEU A CA 1
ATOM 706 C C . LEU A 1 84 ? -24.525 2.260 36.343 1.00 86.12 84 LEU A C 1
ATOM 708 O O . LEU A 1 84 ? -25.463 2.207 37.133 1.00 86.12 84 LEU A O 1
ATOM 712 N N . GLN A 1 85 ? -23.465 1.456 36.449 1.00 87.06 85 GLN A N 1
ATOM 713 C CA . GLN A 1 85 ? -23.323 0.471 37.520 1.00 87.06 85 GLN A CA 1
ATOM 714 C C . GLN A 1 85 ? -23.298 1.138 38.904 1.00 87.06 85 GLN A C 1
ATOM 716 O O . GLN A 1 85 ? -23.952 0.652 39.821 1.00 87.06 85 GLN A O 1
ATOM 721 N N . MET A 1 86 ? -22.593 2.265 39.050 1.00 86.12 86 MET A N 1
ATOM 722 C CA . MET A 1 86 ? -22.551 3.023 40.303 1.00 86.12 86 MET A CA 1
ATOM 723 C C . MET A 1 86 ? -23.927 3.591 40.683 1.00 86.12 86 MET A C 1
ATOM 725 O O . MET A 1 86 ? -24.333 3.469 41.839 1.00 86.12 86 MET A O 1
ATOM 729 N N . MET A 1 87 ? -24.670 4.140 39.718 1.00 83.69 87 MET A N 1
ATOM 730 C CA . MET A 1 87 ? -26.040 4.628 39.929 1.00 83.69 87 MET A CA 1
ATOM 731 C C . MET A 1 87 ? -26.980 3.503 40.380 1.00 83.69 87 MET A C 1
ATOM 733 O O . MET A 1 87 ? -27.632 3.630 41.410 1.00 83.69 87 MET A O 1
ATOM 737 N N . LEU A 1 88 ? -26.950 2.353 39.700 1.00 81.06 88 LEU A N 1
ATOM 738 C CA . LEU A 1 88 ? -27.756 1.184 40.073 1.00 81.06 88 LEU A CA 1
ATOM 739 C C . LEU A 1 88 ? -27.430 0.665 41.483 1.00 81.06 88 LEU A C 1
ATOM 741 O O . LEU A 1 88 ? -28.321 0.251 42.222 1.00 81.06 88 LEU A O 1
ATOM 745 N N . THR A 1 89 ? -26.157 0.695 41.891 1.00 76.31 89 THR A N 1
ATOM 746 C CA . THR A 1 89 ? -25.775 0.299 43.257 1.00 76.31 89 THR A CA 1
ATOM 747 C C . THR A 1 89 ? -26.223 1.300 44.322 1.00 76.31 89 THR A C 1
ATOM 749 O O . THR A 1 89 ? -26.532 0.890 45.442 1.00 76.31 89 THR A O 1
ATOM 752 N N . LEU A 1 90 ? -26.286 2.594 43.994 1.00 75.00 90 LEU A N 1
ATOM 753 C CA . LEU A 1 90 ? -26.820 3.625 44.887 1.00 75.00 90 LEU A CA 1
ATOM 754 C C . LEU A 1 90 ? -28.330 3.445 45.084 1.00 75.00 90 LEU A C 1
ATOM 756 O O . LEU A 1 90 ? -28.784 3.466 46.226 1.00 75.00 90 LEU A O 1
ATOM 760 N N . ASP A 1 91 ? -29.074 3.146 44.017 1.00 71.38 91 ASP A N 1
ATOM 761 C CA . ASP A 1 91 ? -30.511 2.849 44.083 1.00 71.38 91 ASP A CA 1
ATOM 762 C C . ASP A 1 91 ? -30.797 1.581 44.910 1.00 71.38 91 ASP A C 1
ATOM 764 O O . ASP A 1 91 ? -31.696 1.571 45.753 1.00 71.38 91 ASP A O 1
ATOM 768 N N . LEU A 1 92 ? -29.980 0.527 44.764 1.00 70.69 92 LEU A N 1
ATOM 769 C CA . LEU A 1 92 ? -30.065 -0.690 45.588 1.00 70.69 92 LEU A CA 1
ATOM 770 C C . LEU A 1 92 ? -29.781 -0.417 47.077 1.00 70.69 92 LEU A C 1
ATOM 772 O O . LEU A 1 92 ? -30.347 -1.051 47.966 1.00 70.69 92 LEU A O 1
ATOM 776 N N . SER A 1 93 ? -28.885 0.525 47.364 1.00 70.25 93 SER A N 1
ATOM 777 C CA . SER A 1 93 ? -28.525 0.900 48.735 1.00 70.25 93 SER A CA 1
ATOM 778 C C . SER A 1 93 ? -29.612 1.756 49.389 1.00 70.25 93 SER A C 1
ATOM 780 O O . SER A 1 93 ? -29.928 1.558 50.564 1.00 70.25 93 SER A O 1
ATOM 782 N N . LEU A 1 94 ? -30.208 2.675 48.622 1.00 65.25 94 LEU A N 1
ATOM 783 C CA . LEU A 1 94 ? -31.316 3.526 49.050 1.00 65.25 94 LEU A CA 1
ATOM 784 C C . LEU A 1 94 ? -32.574 2.692 49.328 1.00 65.25 94 LEU A C 1
ATOM 786 O O . LEU A 1 94 ? -33.151 2.798 50.407 1.00 65.25 94 LEU A O 1
ATOM 790 N N . THR A 1 95 ? -32.924 1.783 48.415 1.00 56.62 95 THR A N 1
ATOM 791 C CA . THR A 1 95 ? -34.051 0.848 48.581 1.00 56.62 95 THR A CA 1
ATOM 792 C C . THR A 1 95 ? -33.838 -0.102 49.755 1.00 56.62 95 THR A C 1
ATOM 794 O O . THR A 1 95 ? -34.739 -0.293 50.560 1.00 56.62 95 THR A O 1
ATOM 797 N N . LYS A 1 96 ? -32.624 -0.630 49.962 1.00 66.12 96 LYS A N 1
ATOM 798 C CA . LYS A 1 96 ? -32.308 -1.456 51.142 1.00 66.12 96 LYS A CA 1
ATOM 799 C C . LYS A 1 96 ? -32.422 -0.683 52.463 1.00 66.12 96 LYS A C 1
ATOM 801 O O . LYS A 1 96 ? -32.792 -1.265 53.480 1.00 66.12 96 LYS A O 1
ATOM 806 N N . SER A 1 97 ? -32.109 0.613 52.459 1.00 58.84 97 SER A N 1
ATOM 807 C CA . SER A 1 97 ? -32.302 1.497 53.615 1.00 58.84 97 SER A CA 1
ATOM 808 C C . SER A 1 97 ? -33.782 1.783 53.891 1.00 58.84 97 SER A C 1
ATOM 810 O O . SER A 1 97 ? -34.171 1.802 55.055 1.00 58.84 97 SER A O 1
ATOM 812 N N . GLN A 1 98 ? -34.596 1.983 52.851 1.00 57.28 98 GLN A N 1
ATOM 813 C CA . GLN A 1 98 ? -36.047 2.198 52.962 1.00 57.28 98 GLN A CA 1
ATOM 814 C C . GLN A 1 98 ? -36.774 0.915 53.403 1.00 57.28 98 GLN A C 1
ATOM 816 O O . GLN A 1 98 ? -37.556 0.944 54.351 1.00 57.28 98 GLN A O 1
ATOM 821 N N . ASN A 1 99 ? -36.389 -0.237 52.850 1.00 52.72 99 ASN A N 1
ATOM 822 C CA . ASN A 1 99 ? -36.898 -1.547 53.264 1.00 52.72 99 ASN A CA 1
ATOM 823 C C . ASN A 1 99 ? -36.555 -1.860 54.729 1.00 52.72 99 ASN A C 1
ATOM 825 O O . ASN A 1 99 ? -37.341 -2.485 55.427 1.00 52.72 99 ASN A O 1
ATOM 829 N N . LYS A 1 100 ? -35.403 -1.403 55.240 1.00 49.59 100 LYS A N 1
ATOM 830 C CA . LYS A 1 100 ? -35.033 -1.579 56.655 1.00 49.59 100 LYS A CA 1
ATOM 831 C C . LYS A 1 100 ? -35.879 -0.727 57.609 1.00 49.59 100 LYS A C 1
ATOM 833 O O . LYS A 1 100 ? -36.028 -1.112 58.766 1.00 49.59 100 LYS A O 1
ATOM 838 N N . SER A 1 101 ? -36.411 0.411 57.154 1.00 55.22 101 SER A N 1
ATOM 839 C CA . SER A 1 101 ? -37.388 1.180 57.934 1.00 55.22 101 SER A CA 1
ATOM 840 C C . SER A 1 101 ? -38.807 0.618 57.825 1.00 55.22 101 SER A C 1
ATOM 842 O O . SER A 1 101 ? -39.531 0.678 58.810 1.00 55.22 101 SER A O 1
ATOM 844 N N . GLU A 1 102 ? -39.188 0.035 56.684 1.00 51.50 102 GLU A N 1
ATOM 845 C CA . GLU A 1 102 ? -40.518 -0.568 56.474 1.00 51.50 102 GLU A CA 1
ATOM 846 C C . GLU A 1 102 ? -40.662 -1.959 57.134 1.00 51.50 102 GLU A C 1
ATOM 848 O O . GLU A 1 102 ? -41.716 -2.274 57.680 1.00 51.50 102 GLU A O 1
ATOM 853 N N . GLN A 1 103 ? -39.589 -2.761 57.214 1.00 46.88 103 GLN A N 1
ATOM 854 C CA . GLN A 1 103 ? -39.577 -4.087 57.870 1.00 46.88 103 GLN A CA 1
ATOM 855 C C . GLN A 1 103 ? -39.845 -4.072 59.388 1.00 46.88 103 GLN A C 1
ATOM 857 O O . GLN A 1 103 ? -39.984 -5.133 59.993 1.00 46.88 103 GLN A O 1
ATOM 862 N N . ILE A 1 104 ? -39.923 -2.905 60.033 1.00 51.50 104 ILE A N 1
ATOM 863 C CA . ILE A 1 104 ? -40.256 -2.818 61.464 1.00 51.50 104 ILE A CA 1
ATOM 864 C C . ILE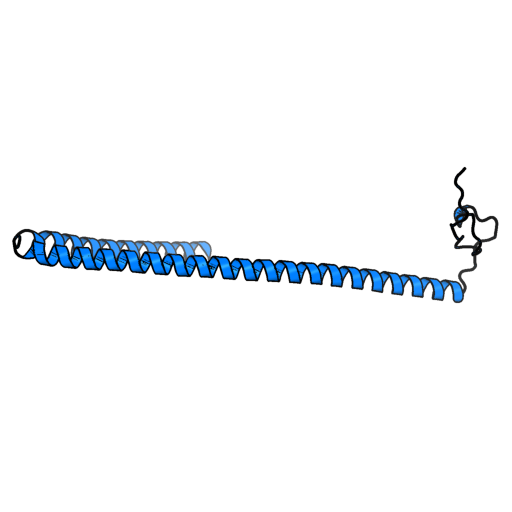 A 1 104 ? -41.775 -2.980 61.698 1.00 51.50 104 ILE A C 1
ATOM 866 O O . ILE A 1 104 ? -42.170 -3.328 62.809 1.00 51.50 104 ILE A O 1
ATOM 870 N N . GLU A 1 105 ? -42.627 -2.821 60.674 1.00 53.47 105 GLU A N 1
ATOM 871 C CA . GLU A 1 105 ? -44.095 -2.880 60.829 1.00 53.47 105 GLU A CA 1
ATOM 872 C C . GLU A 1 105 ? -44.799 -4.088 60.168 1.00 53.47 105 GLU A C 1
ATOM 874 O O . GLU A 1 105 ? -45.971 -4.318 60.458 1.00 53.47 105 GLU A O 1
ATOM 879 N N . GLN A 1 106 ? -44.134 -4.908 59.342 1.00 53.56 106 GLN A N 1
ATOM 880 C CA . GLN A 1 106 ? -44.779 -6.020 58.610 1.00 53.56 106 GLN A CA 1
ATOM 881 C C . GLN A 1 106 ? -43.943 -7.315 58.656 1.00 53.56 106 GLN A C 1
ATOM 883 O O . GLN A 1 106 ? -43.195 -7.618 57.734 1.00 53.56 106 GLN A O 1
ATOM 888 N N . HIS A 1 107 ? -44.049 -8.092 59.740 1.00 52.22 107 HIS A N 1
ATOM 889 C CA . HIS A 1 107 ? -43.261 -9.324 59.945 1.00 52.22 107 HIS A CA 1
ATOM 890 C C . HIS A 1 107 ? -43.971 -10.631 59.510 1.00 52.22 107 HIS A C 1
ATOM 892 O O . HIS A 1 107 ? -43.385 -11.699 59.638 1.00 52.22 107 HIS A O 1
ATOM 898 N N . ASP A 1 108 ? -45.191 -10.605 58.960 1.00 52.44 108 ASP A N 1
ATOM 899 C CA . ASP A 1 108 ? -45.935 -11.858 58.694 1.00 52.44 108 ASP A CA 1
ATOM 900 C C . ASP A 1 108 ? -46.037 -12.303 57.214 1.00 52.44 108 ASP A C 1
ATOM 902 O O . ASP A 1 108 ? -46.467 -13.427 56.968 1.00 52.44 108 ASP A O 1
ATOM 906 N N . GLU A 1 109 ? -45.577 -11.522 56.222 1.00 57.78 109 GLU A N 1
ATOM 907 C CA . GLU A 1 109 ? -45.670 -11.899 54.784 1.00 57.78 109 GLU A CA 1
ATOM 908 C C . GLU A 1 109 ? -44.338 -12.361 54.128 1.00 57.78 109 GLU A C 1
ATOM 910 O O . GLU A 1 109 ? -44.350 -12.974 53.061 1.00 57.78 109 GLU A O 1
ATOM 915 N N . ASP A 1 110 ? -43.176 -12.160 54.767 1.00 57.53 110 ASP A N 1
ATOM 916 C CA . ASP A 1 110 ? -41.829 -12.390 54.180 1.00 57.53 110 ASP A CA 1
ATOM 917 C C . ASP A 1 110 ? -41.416 -13.883 54.084 1.00 57.53 110 ASP A C 1
ATOM 919 O O . ASP A 1 110 ? -40.494 -14.269 53.362 1.00 57.53 110 ASP A O 1
ATOM 923 N N . VAL A 1 111 ? -42.125 -14.775 54.785 1.00 59.78 111 VAL A N 1
ATOM 924 C CA . VAL A 1 111 ? -41.836 -16.224 54.787 1.00 59.78 111 VAL A CA 1
ATOM 925 C C . VAL A 1 111 ? -42.259 -16.911 53.481 1.00 59.78 111 VAL A C 1
ATOM 927 O O . VAL A 1 111 ? -41.707 -17.963 53.140 1.00 59.78 111 VAL A O 1
ATOM 930 N N . ASP A 1 112 ? -43.217 -16.344 52.745 1.00 64.25 112 ASP A N 1
ATOM 931 C CA . ASP A 1 112 ? -43.742 -16.951 51.516 1.00 64.25 112 ASP A CA 1
ATOM 932 C C . ASP A 1 112 ? -42.890 -16.577 50.288 1.00 64.25 112 ASP A C 1
ATOM 934 O O . ASP A 1 112 ? -42.493 -17.446 49.508 1.00 64.25 112 ASP A O 1
ATOM 938 N N . LEU A 1 113 ? -42.451 -15.314 50.195 1.00 66.69 113 LEU A N 1
ATOM 939 C CA . LEU A 1 113 ? -41.586 -14.820 49.110 1.00 66.69 113 LEU A CA 1
ATOM 940 C C . LEU A 1 113 ? -40.190 -15.468 49.101 1.00 66.69 113 LEU A C 1
ATOM 942 O O . LEU A 1 113 ? -39.588 -15.675 48.040 1.00 66.69 113 LEU A O 1
ATOM 946 N N . ALA A 1 114 ? -39.660 -15.800 50.281 1.00 69.38 114 ALA A N 1
ATOM 947 C CA . ALA A 1 114 ? -38.381 -16.493 50.414 1.00 69.38 114 ALA A CA 1
ATOM 948 C C . ALA A 1 114 ? -38.431 -17.904 49.802 1.00 69.38 114 ALA A C 1
ATOM 950 O O . ALA A 1 114 ? -37.493 -18.316 49.115 1.00 69.38 114 ALA A O 1
ATOM 951 N N . LYS A 1 115 ? -39.552 -18.615 49.979 1.00 73.50 115 LYS A N 1
ATOM 952 C CA . LYS A 1 115 ? -39.769 -19.941 49.384 1.00 73.50 115 LYS A CA 1
ATOM 953 C C . LYS A 1 115 ? -39.938 -19.852 47.873 1.00 73.50 115 LYS A C 1
ATOM 955 O O . LYS A 1 115 ? -39.380 -20.675 47.151 1.00 73.50 115 LYS A O 1
ATOM 960 N N . GLU A 1 116 ? -40.643 -18.837 47.378 1.00 74.31 116 GLU A N 1
ATOM 961 C CA . GLU A 1 116 ? -40.756 -18.590 45.937 1.00 74.31 116 GLU A CA 1
ATOM 962 C C . GLU A 1 116 ? -39.398 -18.254 45.302 1.00 74.31 116 GLU A C 1
ATOM 964 O O . GLU A 1 116 ? -39.068 -18.766 44.231 1.00 74.31 116 GLU A O 1
ATOM 969 N N . SER A 1 117 ? -38.560 -17.472 45.987 1.00 76.81 117 SER A N 1
ATOM 970 C CA . SER A 1 117 ? -37.203 -17.140 45.530 1.00 76.81 117 SER A CA 1
ATOM 971 C C . SER A 1 117 ? -36.282 -18.364 45.485 1.00 76.81 117 SER A C 1
ATOM 973 O O . SER A 1 117 ? -35.502 -18.524 44.543 1.00 76.81 117 SER A O 1
ATOM 975 N N . GLU A 1 118 ? -36.392 -19.260 46.467 1.00 86.25 118 GLU A N 1
ATOM 976 C CA . GLU A 1 118 ? -35.651 -20.524 46.491 1.00 86.25 118 GLU A CA 1
ATOM 977 C C . GLU A 1 118 ? -36.115 -21.476 45.375 1.00 86.25 118 GLU A C 1
ATOM 979 O O . GLU A 1 118 ? -35.292 -22.066 44.664 1.00 86.25 118 GLU A O 1
ATOM 984 N N . LEU A 1 119 ? -37.429 -21.558 45.137 1.00 85.88 119 LEU A N 1
ATOM 985 C CA . LEU A 1 119 ? -38.005 -22.326 44.031 1.00 85.88 119 LEU A CA 1
ATOM 986 C C . LEU A 1 119 ? -37.558 -21.788 42.665 1.00 85.88 119 LEU A C 1
ATOM 988 O O . LEU A 1 119 ? -37.165 -22.572 41.796 1.00 85.88 119 LEU A O 1
ATOM 992 N N . LEU A 1 120 ? -37.551 -20.466 42.476 1.00 85.19 120 LEU A N 1
ATOM 993 C CA . LEU A 1 120 ? -37.080 -19.831 41.243 1.00 85.19 120 LEU A CA 1
ATOM 994 C C . LEU A 1 120 ? -35.583 -20.066 41.012 1.00 85.19 120 LEU A C 1
ATOM 996 O O . LEU A 1 120 ? -35.181 -20.372 39.887 1.00 85.19 120 LEU A O 1
ATOM 1000 N N . ALA A 1 121 ? -34.753 -19.994 42.057 1.00 88.00 121 ALA A N 1
ATOM 1001 C CA . ALA A 1 121 ? -33.325 -20.292 41.951 1.00 88.00 121 ALA A CA 1
ATOM 1002 C C . ALA A 1 121 ? -33.074 -21.746 41.507 1.00 88.00 121 ALA A C 1
ATOM 1004 O O . ALA A 1 121 ? -32.236 -21.994 40.633 1.00 88.00 121 ALA A O 1
ATOM 1005 N N . SER A 1 122 ? -33.851 -22.691 42.045 1.00 89.19 122 SER A N 1
ATOM 1006 C CA . SER A 1 122 ? -33.806 -24.107 41.662 1.00 89.19 122 SER A CA 1
ATOM 1007 C C . SER A 1 122 ? -34.226 -24.329 40.200 1.00 89.19 122 SER A C 1
ATOM 1009 O O . SER A 1 122 ? -33.537 -25.016 39.440 1.00 89.19 122 SER A O 1
ATOM 1011 N N . LEU A 1 123 ? -35.301 -23.669 39.756 1.00 91.31 123 LEU A N 1
ATOM 1012 C CA . LEU A 1 123 ? -35.769 -23.708 38.366 1.00 91.31 123 LEU A CA 1
ATOM 1013 C C . LEU A 1 123 ? -34.736 -23.144 37.381 1.00 91.31 123 LEU A C 1
ATOM 1015 O O . LEU A 1 123 ? -34.478 -23.752 36.341 1.00 91.31 123 LEU A O 1
ATOM 1019 N N . ILE A 1 124 ? -34.095 -22.023 37.720 1.00 91.69 124 ILE A N 1
ATOM 1020 C CA . ILE A 1 124 ? -33.049 -21.413 36.887 1.00 91.69 124 ILE A CA 1
ATOM 1021 C C . ILE A 1 124 ? -31.835 -22.339 36.764 1.00 91.69 124 ILE A C 1
ATOM 1023 O O . ILE A 1 124 ? -31.273 -22.470 35.674 1.00 91.69 124 ILE A O 1
ATOM 1027 N N . ALA A 1 125 ? -31.422 -22.990 37.854 1.00 90.25 125 ALA A N 1
ATOM 1028 C CA . ALA A 1 125 ? -30.315 -23.942 37.823 1.00 90.25 125 ALA A CA 1
ATOM 1029 C C . ALA A 1 125 ? -30.626 -25.131 36.900 1.00 90.25 125 ALA A C 1
ATOM 1031 O O . ALA A 1 125 ? -29.788 -25.522 36.087 1.00 90.25 125 ALA A O 1
ATOM 1032 N N . LYS A 1 126 ? -31.858 -25.647 36.961 1.00 92.00 126 LYS A N 1
ATOM 1033 C CA . LYS A 1 126 ? -32.297 -26.782 36.146 1.00 92.00 126 LYS A CA 1
ATOM 1034 C C . LYS A 1 126 ? -32.353 -26.452 34.653 1.00 92.00 126 LYS A C 1
ATOM 1036 O O . LYS A 1 126 ? -31.797 -27.191 33.844 1.00 92.00 126 LYS A O 1
ATOM 1041 N N . LEU A 1 127 ? -32.925 -25.301 34.295 1.00 90.75 127 LEU A N 1
ATOM 1042 C CA . LEU A 1 127 ? -32.979 -24.841 32.903 1.00 90.75 127 LEU A CA 1
ATOM 1043 C C . LEU A 1 127 ? -31.582 -24.599 32.317 1.00 90.75 127 LEU A C 1
ATOM 1045 O O . LEU A 1 127 ? -31.344 -24.890 31.147 1.00 90.75 127 LEU A O 1
ATOM 1049 N N . LYS A 1 128 ? -30.632 -24.106 33.121 1.00 89.94 128 LYS A N 1
ATOM 1050 C CA . LYS A 1 128 ? -29.238 -23.946 32.682 1.00 89.94 128 LYS A CA 1
ATOM 1051 C C . LYS A 1 128 ? -28.586 -25.285 32.343 1.00 89.94 128 LYS A C 1
ATOM 1053 O O . LYS A 1 128 ? -27.976 -25.393 31.282 1.00 89.94 128 LYS A O 1
ATOM 1058 N N . CYS A 1 129 ? -28.761 -26.300 33.189 1.00 84.00 129 CYS A N 1
ATOM 1059 C CA . CYS A 1 129 ? -28.243 -27.640 32.914 1.00 84.00 129 CYS A CA 1
ATOM 1060 C C . CYS A 1 129 ? -28.844 -28.241 31.634 1.00 84.00 129 CYS A C 1
ATOM 1062 O O . CYS A 1 129 ? -28.099 -28.739 30.794 1.00 84.00 129 CYS A O 1
ATOM 1064 N N . GLU A 1 130 ? -30.159 -28.126 31.427 1.00 87.25 130 GLU A N 1
ATOM 1065 C CA . GLU A 1 130 ? -30.819 -28.636 30.213 1.00 87.25 130 GLU A CA 1
ATOM 1066 C C . GLU A 1 130 ? -30.322 -27.938 28.935 1.00 87.25 130 GLU A C 1
ATOM 1068 O O . GLU A 1 130 ? -30.104 -28.583 27.902 1.00 87.25 130 GLU A O 1
ATOM 1073 N N . ILE A 1 131 ? -30.085 -26.625 29.006 1.00 88.75 131 ILE A N 1
ATOM 1074 C CA . ILE A 1 131 ? -29.525 -25.850 27.896 1.00 88.75 131 ILE A CA 1
ATOM 1075 C C . ILE A 1 131 ? -28.096 -26.306 27.583 1.00 88.75 131 ILE A C 1
ATOM 1077 O O . ILE A 1 131 ? -27.769 -26.498 26.412 1.00 88.75 131 ILE A O 1
ATOM 1081 N N . ASP A 1 132 ? -27.246 -26.501 28.586 1.00 83.31 132 ASP A N 1
ATOM 1082 C CA . ASP A 1 132 ? -25.853 -26.895 28.362 1.00 83.31 132 ASP A CA 1
ATOM 1083 C C . ASP A 1 132 ? -25.736 -28.327 27.827 1.00 83.31 132 ASP A C 1
ATOM 1085 O O . ASP A 1 132 ? -24.944 -28.587 26.917 1.00 83.31 132 ASP A O 1
ATOM 1089 N N . GLU A 1 133 ? -26.604 -29.237 28.271 1.00 81.62 133 GLU A N 1
ATOM 1090 C CA . GLU A 1 133 ? -26.728 -30.555 27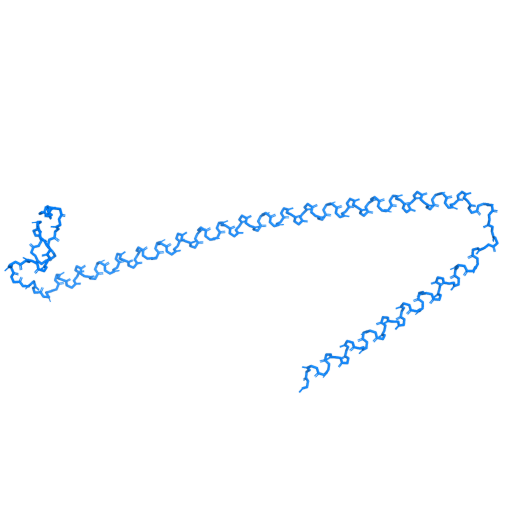.655 1.00 81.62 133 GLU A CA 1
ATOM 1091 C C . GLU A 1 133 ? -27.203 -30.479 26.197 1.00 81.62 133 GLU A C 1
ATOM 1093 O O . GLU A 1 133 ? -26.689 -31.199 25.339 1.00 81.62 133 GLU A O 1
ATOM 1098 N N . SER A 1 134 ? -28.167 -29.604 25.885 1.00 77.69 134 SER A N 1
ATOM 1099 C CA . SER A 1 134 ? -28.662 -29.429 24.512 1.00 77.69 134 SER A CA 1
ATOM 1100 C C . SER A 1 134 ? -27.586 -28.878 23.572 1.00 77.69 134 SER A C 1
ATOM 1102 O O . SER A 1 134 ? -27.454 -29.344 22.440 1.00 77.69 134 SER A O 1
ATOM 1104 N N . LYS A 1 135 ? -26.755 -27.953 24.065 1.00 80.25 135 LYS A N 1
ATOM 1105 C CA . LYS A 1 135 ? -25.604 -27.415 23.333 1.00 80.25 135 LYS A CA 1
ATOM 1106 C C . LYS A 1 135 ? -24.563 -28.496 23.071 1.00 80.25 135 LYS A C 1
ATOM 1108 O O . LYS A 1 135 ? -24.090 -28.598 21.946 1.00 80.25 135 LYS A O 1
ATOM 1113 N N . ASN A 1 136 ? -24.265 -29.325 24.073 1.00 72.06 136 ASN A N 1
ATOM 1114 C CA . ASN A 1 136 ? -23.297 -30.413 23.940 1.00 72.06 136 ASN A CA 1
ATOM 1115 C C . ASN A 1 136 ? -23.769 -31.479 22.929 1.00 72.06 136 ASN A C 1
ATOM 1117 O O . ASN A 1 136 ? -22.988 -31.958 22.107 1.00 72.06 136 ASN A O 1
ATOM 1121 N N . ARG A 1 137 ? -25.074 -31.790 22.917 1.00 69.12 137 ARG A N 1
ATOM 1122 C CA . ARG A 1 137 ? -25.686 -32.676 21.910 1.00 69.12 137 ARG A CA 1
ATOM 1123 C C . ARG A 1 137 ? -25.600 -32.100 20.488 1.00 69.12 137 ARG A C 1
ATOM 1125 O O . ARG A 1 137 ? -25.297 -32.851 19.566 1.00 69.12 137 ARG A O 1
ATOM 1132 N N . ASN A 1 138 ? -25.794 -30.791 20.304 1.00 59.41 138 ASN A N 1
ATOM 1133 C CA . ASN A 1 138 ? -25.689 -30.146 18.987 1.00 59.41 138 ASN A CA 1
ATOM 1134 C C . ASN A 1 138 ? -24.246 -30.099 18.459 1.00 59.41 138 ASN A C 1
ATOM 1136 O O . ASN A 1 138 ? -24.020 -30.400 17.292 1.00 59.41 138 ASN A O 1
ATOM 1140 N N . THR A 1 139 ? -23.253 -29.833 19.313 1.00 60.22 139 THR A N 1
ATOM 1141 C CA . THR A 1 139 ? -21.835 -29.874 18.909 1.00 60.22 139 THR A CA 1
ATOM 1142 C C . THR A 1 139 ? -21.358 -31.272 18.501 1.00 60.22 139 THR A C 1
ATOM 1144 O O . THR A 1 139 ? -20.447 -31.400 17.684 1.00 60.22 139 THR A O 1
ATOM 1147 N N . LEU A 1 140 ? -21.974 -32.329 19.039 1.00 57.91 140 LEU A N 1
ATOM 1148 C CA . LEU A 1 140 ? -21.634 -33.721 18.721 1.00 57.91 140 LEU A CA 1
ATOM 1149 C C . LEU A 1 140 ? -22.271 -34.192 17.398 1.00 57.91 140 LEU A C 1
ATOM 1151 O O . LEU A 1 140 ? -21.728 -35.067 16.731 1.00 57.91 140 LEU A O 1
ATOM 1155 N N . LEU A 1 141 ? -23.388 -33.577 16.993 1.00 56.25 141 LEU A N 1
ATOM 1156 C CA . LEU A 1 141 ? -24.053 -33.826 15.708 1.00 56.25 141 LEU A CA 1
ATOM 1157 C C . LEU A 1 141 ? -23.440 -33.026 14.546 1.00 56.25 141 LEU A C 1
ATOM 1159 O O . LEU A 1 141 ? -23.506 -33.484 13.414 1.00 56.25 141 LEU A O 1
ATOM 1163 N N . GLU A 1 142 ? -22.821 -31.870 14.804 1.00 55.22 142 GLU A N 1
ATOM 1164 C CA . GLU A 1 142 ? -22.110 -31.075 13.781 1.00 55.22 142 GLU A CA 1
ATOM 1165 C C . GLU A 1 142 ? -20.692 -31.591 13.465 1.00 55.22 142 GLU A C 1
ATOM 1167 O O . GLU A 1 142 ? -20.069 -31.144 12.503 1.00 55.22 142 GLU A O 1
ATOM 1172 N N . THR A 1 143 ? -20.164 -32.512 14.278 1.00 53.25 143 THR A N 1
ATOM 1173 C CA . THR A 1 143 ? -18.813 -33.085 14.130 1.00 53.25 143 THR A CA 1
ATOM 1174 C C . THR A 1 143 ? -18.791 -34.524 13.589 1.00 53.25 143 THR A C 1
ATOM 1176 O O . THR A 1 143 ? -17.704 -35.087 13.455 1.00 53.25 143 THR A O 1
ATOM 1179 N N . SER A 1 144 ? -19.952 -35.105 13.249 1.00 48.62 144 SER A N 1
ATOM 1180 C CA . SER A 1 144 ? -20.088 -36.374 12.499 1.00 48.62 144 SER A CA 1
ATOM 1181 C C . SER A 1 144 ? -20.451 -36.119 11.040 1.00 48.62 144 SER A C 1
ATOM 1183 O O . SER A 1 144 ? -19.965 -36.886 10.181 1.00 48.62 144 SER A O 1
#

Radius of gyration: 40.76 Å; chains: 1; bounding box: 70×58×104 Å